Protein AF-A0A5C3K8Z0-F1 (afdb_monomer_lite)

Foldseek 3Di:
DVCLLVPQDDDPPDDPVNSVVSNVVVVVVVVVCQLVVLVVVLVVDDCVCVVVSVVCVPDPDSGVVVSVVSVVVVVVVVVVD

Sequence (81 aa):
AYDDLFSVRKRENESLQALINRVDDPMQQIRNLRPLASMALIRALPDEFSTFTSSLLLLEKLDCTAIHQAFITKETQHRCR

Structure (mmCIF, N/CA/C/O backbone):
data_AF-A0A5C3K8Z0-F1
#
_entry.id   AF-A0A5C3K8Z0-F1
#
loop_
_atom_site.group_PDB
_atom_site.id
_atom_site.type_symbol
_atom_site.label_atom_id
_atom_site.label_alt_id
_atom_site.label_comp_id
_atom_site.label_asym_id
_atom_site.label_entity_id
_atom_site.label_seq_id
_atom_site.pdbx_PDB_ins_code
_atom_site.Cartn_x
_atom_site.Cartn_y
_atom_site.Cartn_z
_atom_site.occupancy
_atom_site.B_iso_or_equiv
_atom_site.auth_seq_id
_atom_site.auth_comp_id
_atom_site.auth_asym_id
_atom_site.auth_atom_id
_atom_site.pdbx_PDB_model_num
ATOM 1 N N . ALA A 1 1 ? -10.164 -3.927 6.855 1.00 75.19 1 ALA A N 1
ATOM 2 C CA . ALA A 1 1 ? -9.173 -2.849 7.075 1.00 75.19 1 ALA A CA 1
ATOM 3 C C . ALA A 1 1 ? -9.802 -1.460 6.949 1.00 75.19 1 ALA A C 1
ATOM 5 O O . ALA A 1 1 ? -9.875 -0.755 7.946 1.00 75.19 1 ALA A O 1
ATOM 6 N N . TYR A 1 2 ? -10.282 -1.053 5.764 1.00 82.00 2 TYR A N 1
ATOM 7 C CA . TYR A 1 2 ? -10.972 0.239 5.611 1.00 82.00 2 TYR A CA 1
ATOM 8 C C . TYR A 1 2 ? -12.350 0.255 6.281 1.00 82.00 2 TYR A C 1
ATOM 10 O O . TYR A 1 2 ? -12.655 1.208 6.992 1.00 82.00 2 TYR A O 1
ATOM 18 N N . ASP A 1 3 ? -13.138 -0.815 6.136 1.00 89.00 3 ASP A N 1
ATOM 19 C CA . ASP A 1 3 ? -14.434 -0.928 6.821 1.00 89.00 3 ASP A CA 1
ATOM 20 C C . ASP A 1 3 ? -14.274 -0.866 8.344 1.00 89.00 3 ASP A C 1
ATOM 22 O O . ASP A 1 3 ? -15.023 -0.156 9.011 1.00 89.00 3 ASP A O 1
ATOM 26 N N . ASP A 1 4 ? -13.244 -1.520 8.889 1.00 86.56 4 ASP A N 1
ATOM 27 C CA . ASP A 1 4 ? -12.922 -1.480 10.320 1.00 86.56 4 ASP A CA 1
ATOM 28 C C . ASP A 1 4 ? -12.558 -0.061 10.782 1.00 86.56 4 ASP A C 1
ATOM 30 O O . ASP A 1 4 ? -13.062 0.391 11.808 1.00 86.56 4 ASP A O 1
ATOM 34 N N . LEU A 1 5 ? -11.747 0.670 10.000 1.00 90.31 5 LEU A N 1
ATOM 35 C CA . LEU A 1 5 ? -11.385 2.067 10.272 1.00 90.31 5 LEU A CA 1
ATOM 36 C C . LEU A 1 5 ? -12.622 2.976 10.282 1.00 90.31 5 LEU A C 1
ATOM 38 O O . LEU A 1 5 ? -12.821 3.754 11.216 1.00 90.31 5 LEU A O 1
ATOM 42 N N . PHE A 1 6 ? -13.462 2.887 9.249 1.00 90.25 6 PHE A N 1
ATOM 43 C CA . PHE A 1 6 ? -14.622 3.768 9.096 1.00 90.25 6 PHE A CA 1
ATOM 44 C C . PHE A 1 6 ? -15.803 3.387 9.989 1.00 90.25 6 PHE A C 1
ATOM 46 O O . PHE A 1 6 ? -16.674 4.230 10.231 1.00 90.25 6 PHE A O 1
ATOM 53 N N . SER A 1 7 ? -15.819 2.166 10.526 1.00 92.31 7 SER A N 1
ATOM 54 C CA . SER A 1 7 ? -16.806 1.709 11.508 1.00 92.31 7 SER A CA 1
ATOM 55 C C . SER A 1 7 ? -16.508 2.194 12.928 1.00 92.31 7 SER A C 1
ATOM 57 O O . SER A 1 7 ? -17.379 2.110 13.797 1.00 92.31 7 SER A O 1
ATOM 59 N N . VAL A 1 8 ? -15.315 2.744 13.196 1.00 92.88 8 VAL A N 1
ATOM 60 C CA . VAL A 1 8 ? -14.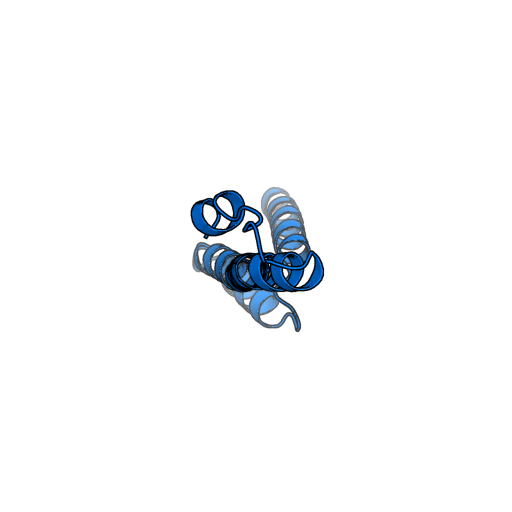999 3.296 14.518 1.00 92.88 8 VAL A CA 1
ATOM 61 C C . VAL A 1 8 ? -15.926 4.479 14.824 1.00 92.88 8 VAL A C 1
ATOM 63 O O . VAL A 1 8 ? -16.034 5.456 14.077 1.00 92.88 8 VAL A O 1
ATOM 66 N N . ARG A 1 9 ? -16.623 4.386 15.957 1.00 94.56 9 ARG A N 1
ATOM 67 C CA . ARG A 1 9 ? -17.469 5.443 16.524 1.00 94.56 9 ARG A CA 1
ATOM 68 C C . ARG A 1 9 ? -17.112 5.654 17.986 1.00 94.56 9 ARG A C 1
ATOM 70 O O . ARG A 1 9 ? -16.780 4.686 18.678 1.00 94.56 9 ARG A O 1
ATOM 77 N N . LYS A 1 10 ? -17.192 6.908 18.443 1.00 94.81 10 LYS A N 1
ATOM 78 C CA . LYS A 1 10 ? -17.005 7.271 19.852 1.00 94.81 10 LYS A CA 1
ATOM 79 C C . LYS A 1 10 ? -18.056 6.558 20.704 1.00 94.81 10 LYS A C 1
ATOM 81 O O . LYS A 1 10 ? -19.245 6.663 20.415 1.00 94.81 10 LYS A O 1
ATOM 86 N N . ARG A 1 11 ? -17.627 5.875 21.763 1.00 94.50 11 ARG A N 1
ATOM 87 C CA . ARG A 1 11 ? -18.532 5.278 22.761 1.00 94.50 11 ARG A CA 1
ATOM 88 C C . ARG A 1 11 ? -18.930 6.315 23.820 1.00 94.50 11 ARG A C 1
ATOM 90 O O . ARG A 1 11 ? -18.222 7.305 24.014 1.00 94.50 11 ARG A O 1
ATOM 97 N N . GLU A 1 12 ? -20.036 6.092 24.527 1.00 90.31 12 GLU A N 1
ATOM 98 C CA . GLU A 1 12 ? -20.593 7.048 25.504 1.00 90.31 12 GLU A CA 1
ATOM 99 C C . GLU A 1 12 ? -19.597 7.385 26.629 1.00 90.31 12 GLU A C 1
ATOM 101 O O . GLU A 1 12 ? -19.266 8.554 26.825 1.00 90.31 12 GLU A O 1
ATOM 106 N N . ASN A 1 13 ? -18.995 6.368 27.253 1.00 93.12 13 ASN A N 1
ATOM 107 C CA . ASN A 1 13 ? -18.044 6.519 28.367 1.00 93.12 13 ASN A CA 1
ATOM 108 C C . ASN A 1 13 ? -16.566 6.549 27.929 1.00 93.12 13 ASN A C 1
ATOM 110 O O . ASN A 1 13 ? -15.662 6.455 28.755 1.00 93.12 13 ASN A O 1
ATOM 114 N N . GLU A 1 14 ? -16.300 6.641 26.627 1.00 95.06 14 GLU A N 1
ATOM 115 C CA . GLU A 1 14 ? -14.941 6.679 26.084 1.00 95.06 14 GLU A CA 1
ATOM 116 C C . GLU A 1 14 ? -14.397 8.115 26.060 1.00 95.06 14 GLU A C 1
ATOM 118 O O . GLU A 1 14 ? -15.081 9.050 25.625 1.00 95.06 14 GLU A O 1
ATOM 123 N N . SER A 1 15 ? -13.149 8.285 26.509 1.00 95.94 15 SER A N 1
ATOM 124 C CA . SER A 1 15 ? -12.417 9.547 26.381 1.00 95.94 15 SER A CA 1
ATOM 125 C C . SER A 1 15 ? -11.952 9.764 24.938 1.00 95.94 15 SER A C 1
ATOM 127 O O . SER A 1 15 ? -11.742 8.814 24.186 1.00 95.94 15 SER A O 1
ATOM 129 N N . LEU A 1 16 ? -11.735 11.018 24.539 1.00 95.69 16 LEU A N 1
ATOM 130 C CA . LEU A 1 16 ? -11.229 11.316 23.193 1.00 95.69 16 LEU A CA 1
ATOM 131 C C . LEU A 1 16 ? -9.855 10.679 22.936 1.00 95.69 16 LEU A C 1
ATOM 133 O O . LEU A 1 16 ? -9.598 10.218 21.830 1.00 95.69 16 LEU A O 1
ATOM 137 N N . GLN A 1 17 ? -9.009 10.575 23.964 1.00 94.12 17 GLN A N 1
ATOM 138 C CA . GLN A 1 17 ? -7.721 9.892 23.851 1.00 94.12 17 GLN A CA 1
ATOM 139 C C . GLN A 1 17 ? -7.884 8.395 23.561 1.00 94.12 17 GLN A C 1
ATOM 141 O O . GLN A 1 17 ? -7.179 7.849 22.719 1.00 94.12 17 GLN A O 1
ATOM 146 N N . ALA A 1 18 ? -8.827 7.728 24.232 1.00 94.62 18 ALA A N 1
ATOM 147 C CA . ALA A 1 18 ? -9.104 6.318 23.982 1.00 94.62 18 ALA A CA 1
ATOM 148 C C . ALA A 1 18 ? -9.653 6.091 22.562 1.00 94.62 18 ALA A C 1
ATOM 150 O O . ALA A 1 18 ? -9.267 5.122 21.909 1.00 94.62 18 ALA A O 1
ATOM 151 N N . LEU A 1 19 ? -10.464 7.025 22.049 1.00 95.25 19 LEU A N 1
ATOM 152 C CA . LEU A 1 19 ? -10.920 6.996 20.660 1.00 95.25 19 LEU A CA 1
ATOM 153 C C . LEU A 1 19 ? -9.754 7.123 19.669 1.00 95.25 19 LEU A C 1
ATOM 155 O O . LEU A 1 19 ? -9.703 6.346 18.720 1.00 95.25 19 LEU A O 1
ATOM 159 N N . ILE A 1 20 ? -8.823 8.061 19.889 1.00 94.12 20 ILE A N 1
ATOM 160 C CA . ILE A 1 20 ? -7.627 8.231 19.041 1.00 94.12 20 ILE A CA 1
ATOM 161 C C . ILE A 1 20 ? -6.841 6.919 18.974 1.00 94.12 20 ILE A C 1
ATOM 163 O O . ILE A 1 20 ? -6.577 6.422 17.883 1.00 94.12 20 ILE A O 1
ATOM 167 N N . ASN A 1 21 ? -6.572 6.304 20.126 1.00 93.50 21 ASN A N 1
ATOM 168 C CA . ASN A 1 21 ? -5.818 5.052 20.186 1.00 93.50 21 ASN A CA 1
ATOM 169 C C . ASN A 1 21 ? -6.519 3.915 19.412 1.00 93.50 21 ASN A C 1
ATOM 171 O O . ASN A 1 21 ? -5.862 3.133 18.735 1.00 93.50 21 ASN A O 1
ATOM 175 N N . ARG A 1 22 ? -7.859 3.837 19.452 1.00 93.88 22 ARG A N 1
ATOM 176 C CA . ARG A 1 22 ? -8.615 2.834 18.675 1.00 93.88 22 ARG A CA 1
ATOM 177 C C . ARG A 1 22 ? -8.640 3.099 17.175 1.00 93.88 22 ARG A C 1
ATOM 179 O O . ARG A 1 22 ? -8.867 2.163 16.417 1.00 93.88 22 ARG A O 1
ATOM 186 N N . VAL A 1 23 ? -8.489 4.349 16.744 1.00 95.00 23 VAL A N 1
ATOM 187 C CA . VAL A 1 23 ? -8.347 4.700 15.322 1.00 95.00 23 VAL A CA 1
ATOM 188 C C . VAL A 1 23 ? -6.925 4.399 14.840 1.00 95.00 23 VAL A C 1
ATOM 190 O O . VAL A 1 23 ? -6.749 3.983 13.693 1.00 95.00 23 VAL A O 1
ATOM 193 N N . ASP A 1 24 ? -5.927 4.539 15.714 1.00 93.31 24 ASP A N 1
ATOM 194 C CA . ASP A 1 24 ? -4.537 4.220 15.393 1.00 93.31 24 ASP A CA 1
ATOM 195 C C . ASP A 1 24 ? -4.353 2.745 15.018 1.00 93.31 24 ASP A C 1
ATOM 197 O O . ASP A 1 24 ? -3.654 2.465 14.049 1.00 93.31 24 ASP A O 1
ATOM 201 N N . ASP A 1 25 ? -5.016 1.803 15.691 1.00 88.94 25 ASP A N 1
ATOM 202 C CA . ASP A 1 25 ? -4.908 0.367 15.384 1.00 88.94 25 ASP A CA 1
ATOM 203 C C . ASP A 1 25 ? -5.218 0.023 13.904 1.00 88.94 25 ASP A C 1
ATOM 205 O O . ASP A 1 25 ? -4.339 -0.497 13.201 1.00 88.94 25 ASP A O 1
ATOM 209 N N . PRO A 1 26 ? -6.413 0.331 13.356 1.00 90.75 26 PRO A N 1
ATOM 210 C CA . PRO A 1 26 ? -6.709 0.094 11.947 1.00 90.75 26 PRO A CA 1
ATOM 211 C C . PRO A 1 26 ? -5.871 0.981 11.013 1.00 90.75 26 PRO A C 1
ATOM 213 O O . PRO A 1 26 ? -5.520 0.543 9.914 1.00 90.75 26 PRO A O 1
ATOM 216 N N . MET A 1 27 ? -5.475 2.192 11.430 1.00 91.62 27 MET A N 1
ATOM 217 C CA . MET A 1 27 ? -4.531 3.008 10.655 1.00 91.62 27 MET A CA 1
ATOM 218 C C . MET A 1 27 ? -3.161 2.335 10.524 1.00 91.62 27 MET A C 1
ATOM 220 O O . MET A 1 27 ? -2.586 2.329 9.435 1.00 91.62 27 MET A O 1
ATOM 224 N N . GLN A 1 28 ? -2.633 1.739 11.593 1.00 88.50 28 GLN A N 1
ATOM 225 C CA . GLN A 1 28 ? -1.376 0.993 11.560 1.00 88.50 28 GLN A CA 1
ATOM 226 C C . GLN A 1 28 ? -1.501 -0.252 10.686 1.00 88.50 28 GLN A C 1
ATOM 228 O O . GLN A 1 28 ? -0.609 -0.516 9.882 1.00 88.50 28 GLN A O 1
ATOM 233 N N . GLN A 1 29 ? -2.626 -0.968 10.749 1.00 86.25 29 GLN A N 1
ATOM 234 C CA . GLN A 1 29 ? -2.883 -2.085 9.837 1.00 86.25 29 GLN A CA 1
ATOM 235 C C . GLN A 1 29 ? -2.837 -1.641 8.369 1.00 86.25 29 GLN A C 1
ATOM 237 O O . GLN A 1 29 ? -2.125 -2.246 7.571 1.00 86.25 29 GLN A O 1
ATOM 242 N N . ILE A 1 30 ? -3.513 -0.545 8.011 1.00 87.50 30 ILE A N 1
ATOM 243 C CA . ILE A 1 30 ? -3.469 0.009 6.647 1.00 87.50 30 ILE A CA 1
ATOM 244 C C . ILE A 1 30 ? -2.044 0.431 6.272 1.00 87.50 30 ILE A C 1
ATOM 246 O O . ILE A 1 30 ? -1.580 0.159 5.163 1.00 87.50 30 ILE A O 1
ATOM 250 N N . ARG A 1 31 ? -1.303 1.056 7.193 1.00 84.44 31 ARG A N 1
ATOM 251 C CA . ARG A 1 31 ? 0.096 1.434 6.959 1.00 84.44 31 ARG A CA 1
ATOM 252 C C . ARG A 1 31 ? 0.984 0.220 6.702 1.00 84.44 31 ARG A C 1
ATOM 254 O O . ARG A 1 31 ? 1.850 0.320 5.834 1.00 84.44 31 ARG A O 1
ATOM 261 N N . ASN A 1 32 ? 0.745 -0.889 7.398 1.00 83.12 32 ASN A N 1
ATOM 262 C CA . ASN A 1 32 ? 1.468 -2.152 7.240 1.00 83.12 32 ASN A CA 1
ATOM 263 C C . ASN A 1 32 ? 1.135 -2.867 5.922 1.00 83.12 32 ASN A C 1
ATOM 265 O O . ASN A 1 32 ? 1.960 -3.627 5.420 1.00 83.12 32 ASN A O 1
ATOM 269 N N . LEU A 1 33 ? -0.022 -2.590 5.312 1.00 81.56 33 LEU A N 1
ATOM 270 C CA . LEU A 1 33 ? -0.355 -3.096 3.976 1.00 81.56 33 LEU A CA 1
ATOM 271 C C . LEU A 1 33 ? 0.417 -2.379 2.856 1.00 81.56 33 LEU A C 1
ATOM 273 O O . LEU A 1 33 ? 0.593 -2.949 1.782 1.00 81.56 33 LEU A O 1
ATOM 277 N N . ARG A 1 34 ? 0.918 -1.154 3.075 1.00 76.81 34 ARG A N 1
ATOM 278 C CA . ARG A 1 34 ? 1.627 -0.398 2.023 1.00 76.81 34 ARG A CA 1
ATOM 279 C C . ARG A 1 34 ? 2.926 -1.074 1.556 1.00 76.81 34 ARG A C 1
ATOM 281 O O . ARG A 1 34 ? 3.074 -1.228 0.347 1.00 76.81 34 ARG A O 1
ATOM 288 N N . PRO A 1 35 ? 3.832 -1.540 2.444 1.00 77.88 35 PRO A N 1
ATOM 289 C CA . PRO A 1 35 ? 4.987 -2.333 2.021 1.00 77.88 35 PRO A CA 1
ATOM 290 C C . PRO A 1 35 ? 4.597 -3.590 1.235 1.00 77.88 35 PRO A C 1
ATOM 292 O O . PRO A 1 35 ? 5.280 -3.948 0.278 1.00 77.88 35 PRO A O 1
ATOM 295 N N . LEU A 1 36 ? 3.481 -4.235 1.598 1.00 81.25 36 LEU A N 1
ATOM 296 C CA . LEU A 1 36 ? 2.986 -5.421 0.900 1.00 81.25 36 LEU A CA 1
ATOM 297 C C . LEU A 1 36 ? 2.513 -5.088 -0.522 1.00 81.25 36 LEU A C 1
ATOM 299 O O . LEU A 1 36 ? 2.839 -5.820 -1.453 1.00 81.25 36 LEU A O 1
ATOM 303 N N . ALA A 1 37 ? 1.806 -3.970 -0.706 1.00 83.69 37 ALA A N 1
ATOM 304 C CA . ALA A 1 37 ? 1.391 -3.491 -2.024 1.00 83.69 37 ALA A CA 1
ATOM 305 C C . ALA A 1 37 ? 2.597 -3.158 -2.920 1.00 83.69 37 ALA A C 1
ATOM 307 O O . ALA A 1 37 ? 2.640 -3.593 -4.070 1.00 83.69 37 ALA A O 1
ATOM 308 N N . SER A 1 38 ? 3.614 -2.472 -2.380 1.00 85.88 38 SER A N 1
ATOM 309 C CA . SER A 1 38 ? 4.870 -2.199 -3.094 1.00 85.88 38 SER A CA 1
ATOM 310 C C . SER A 1 38 ? 5.566 -3.491 -3.538 1.00 85.88 38 SER A C 1
ATOM 312 O O . SER A 1 38 ? 5.983 -3.608 -4.687 1.00 85.88 38 SER A O 1
ATOM 314 N N . MET A 1 39 ? 5.659 -4.497 -2.659 1.00 86.88 39 MET A N 1
ATOM 315 C CA . MET A 1 39 ? 6.245 -5.798 -3.010 1.00 86.88 39 MET A CA 1
ATOM 316 C C . MET A 1 39 ? 5.424 -6.548 -4.059 1.00 86.88 39 MET A C 1
ATOM 318 O O . MET A 1 39 ? 6.001 -7.160 -4.956 1.00 86.88 39 MET A O 1
ATOM 322 N N . ALA A 1 40 ? 4.094 -6.519 -3.955 1.00 88.50 40 ALA A N 1
ATOM 323 C CA . ALA A 1 40 ? 3.212 -7.146 -4.932 1.00 88.50 40 ALA A CA 1
ATOM 324 C C . ALA A 1 40 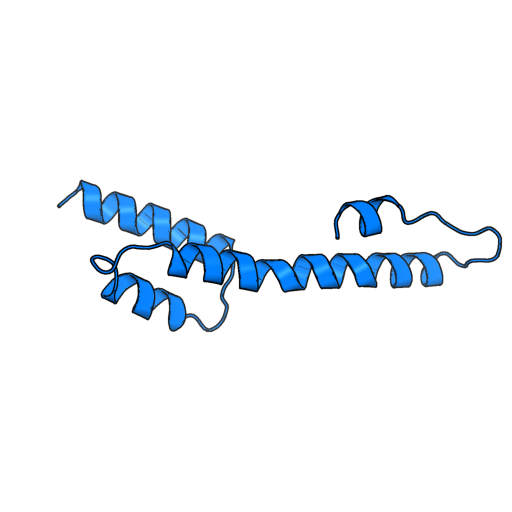? 3.395 -6.521 -6.322 1.00 88.50 40 ALA A C 1
ATOM 326 O O . ALA A 1 40 ? 3.499 -7.247 -7.305 1.00 88.50 40 ALA A O 1
ATOM 327 N N . LEU A 1 41 ? 3.523 -5.192 -6.388 1.00 88.88 41 LEU A N 1
ATOM 328 C CA . LEU A 1 41 ? 3.788 -4.470 -7.628 1.00 88.88 41 LEU A CA 1
ATOM 329 C C . LEU A 1 41 ? 5.149 -4.847 -8.235 1.00 88.88 41 LEU A C 1
ATOM 331 O O . LEU A 1 41 ? 5.231 -5.114 -9.429 1.00 88.88 41 LEU A O 1
ATOM 335 N N . ILE A 1 42 ? 6.202 -4.935 -7.415 1.00 90.88 42 ILE A N 1
ATOM 336 C CA . ILE A 1 42 ? 7.535 -5.380 -7.859 1.00 90.88 42 ILE A CA 1
ATOM 337 C C . ILE A 1 42 ? 7.483 -6.815 -8.407 1.00 90.88 42 ILE A C 1
ATOM 339 O O . ILE A 1 42 ? 8.073 -7.098 -9.444 1.00 90.88 42 ILE A O 1
ATOM 343 N N . ARG A 1 43 ? 6.761 -7.723 -7.736 1.00 89.56 43 ARG A N 1
ATOM 344 C CA . ARG A 1 43 ? 6.616 -9.128 -8.160 1.00 89.56 43 ARG A CA 1
ATOM 345 C C . ARG A 1 43 ? 5.753 -9.324 -9.404 1.00 89.56 43 ARG A C 1
ATOM 347 O O . ARG A 1 43 ? 5.831 -10.384 -10.010 1.00 89.56 43 ARG A O 1
ATOM 354 N N . ALA A 1 44 ? 4.927 -8.346 -9.763 1.00 92.38 44 ALA A N 1
ATOM 355 C CA . ALA A 1 44 ? 4.118 -8.398 -10.976 1.00 92.38 44 ALA A CA 1
ATOM 356 C C . ALA A 1 44 ? 4.938 -8.127 -12.251 1.00 92.38 44 ALA A C 1
ATOM 358 O O . ALA A 1 44 ? 4.421 -8.302 -13.352 1.00 92.38 44 ALA A O 1
ATOM 359 N N . LEU A 1 45 ? 6.196 -7.687 -12.117 1.00 92.00 45 LEU A N 1
ATOM 360 C CA . LEU A 1 45 ? 7.079 -7.459 -13.254 1.00 92.00 45 LEU A CA 1
ATOM 361 C C . LEU A 1 45 ? 7.544 -8.789 -13.877 1.00 92.00 45 LEU A C 1
ATOM 363 O O . LEU A 1 45 ? 7.943 -9.690 -13.137 1.00 92.00 45 LEU A O 1
ATOM 367 N N . PRO A 1 46 ? 7.556 -8.904 -15.218 1.00 92.75 46 PRO A N 1
ATOM 368 C CA . PRO A 1 46 ? 8.101 -10.075 -15.896 1.00 92.75 46 PRO A CA 1
ATOM 369 C C . PRO A 1 46 ? 9.632 -10.156 -15.773 1.00 92.75 46 PRO A C 1
ATOM 371 O O . PRO A 1 46 ? 10.307 -9.161 -15.495 1.00 92.75 46 PRO A O 1
ATOM 374 N N . ASP A 1 47 ? 10.192 -11.342 -16.027 1.00 91.44 47 ASP A N 1
ATOM 375 C CA . ASP A 1 47 ? 11.623 -11.650 -15.846 1.00 91.44 47 ASP A CA 1
ATOM 376 C C . ASP A 1 47 ? 12.571 -10.764 -16.674 1.00 91.44 47 ASP A C 1
ATOM 378 O O . ASP A 1 47 ? 13.722 -10.535 -16.290 1.00 91.44 47 ASP A O 1
ATOM 382 N N . GLU A 1 48 ? 12.091 -10.196 -17.781 1.00 92.69 48 GLU A N 1
ATOM 383 C CA . GLU A 1 48 ? 12.819 -9.209 -18.591 1.00 92.69 48 GLU A CA 1
ATOM 384 C C . GLU A 1 48 ? 13.189 -7.935 -17.803 1.00 92.69 48 GLU A C 1
ATOM 386 O O . GLU A 1 48 ? 14.159 -7.249 -18.132 1.00 92.69 48 GLU A O 1
ATOM 391 N N . PHE A 1 49 ? 12.487 -7.656 -16.700 1.00 92.56 49 PHE A N 1
ATOM 392 C CA . PHE A 1 49 ? 12.805 -6.579 -15.764 1.00 92.56 49 PHE A CA 1
ATOM 393 C C . PHE A 1 49 ? 13.636 -7.047 -14.562 1.00 92.56 49 PHE A C 1
ATOM 395 O O . PHE A 1 49 ? 13.826 -6.264 -13.637 1.00 92.56 49 PHE A O 1
ATOM 402 N N . SER A 1 50 ? 14.182 -8.267 -14.552 1.00 91.12 50 SER A N 1
ATOM 403 C CA . SER A 1 50 ? 14.927 -8.842 -13.414 1.00 91.12 50 SER A CA 1
ATOM 404 C C . SER A 1 50 ? 15.983 -7.905 -12.813 1.00 91.12 50 SER A C 1
ATOM 406 O O . SER A 1 50 ? 15.998 -7.705 -11.601 1.00 91.12 50 SER A O 1
ATOM 408 N N . THR A 1 51 ? 16.810 -7.242 -13.630 1.00 91.88 51 THR A N 1
ATOM 409 C CA . THR A 1 51 ? 17.800 -6.260 -13.140 1.00 91.88 51 THR A CA 1
ATOM 410 C C . THR A 1 51 ? 17.145 -5.064 -12.442 1.00 91.88 51 THR A C 1
ATOM 412 O O . THR A 1 51 ? 17.634 -4.583 -11.420 1.00 91.88 51 THR A O 1
ATOM 415 N N . PHE A 1 52 ? 16.023 -4.581 -12.979 1.00 93.06 52 PHE A N 1
ATOM 416 C CA . PHE A 1 52 ? 15.260 -3.486 -12.386 1.00 93.06 52 PHE A CA 1
ATOM 417 C C . PHE A 1 52 ? 14.597 -3.933 -11.078 1.00 93.06 52 PHE A C 1
ATOM 419 O O . PHE A 1 52 ? 14.758 -3.271 -10.056 1.00 93.06 52 PHE A O 1
ATOM 426 N N . THR A 1 53 ? 13.967 -5.104 -11.069 1.00 92.94 53 THR A N 1
ATOM 427 C CA . THR A 1 53 ? 13.409 -5.757 -9.881 1.00 92.94 53 THR A CA 1
ATOM 428 C C . THR A 1 53 ? 14.449 -5.893 -8.766 1.00 92.94 53 THR A C 1
ATOM 430 O O . THR A 1 53 ? 14.189 -5.478 -7.637 1.00 92.94 53 THR A O 1
ATOM 433 N N . SER A 1 54 ? 15.658 -6.379 -9.071 1.00 91.44 54 SER A N 1
ATOM 434 C CA . SER A 1 54 ? 16.760 -6.442 -8.103 1.00 91.44 54 SER A CA 1
ATOM 435 C C . SER A 1 54 ? 17.135 -5.062 -7.561 1.00 91.44 54 SER A C 1
ATOM 437 O O . SER A 1 54 ? 17.337 -4.928 -6.358 1.00 91.44 54 SER A O 1
ATOM 439 N N . SER A 1 55 ? 17.172 -4.022 -8.403 1.00 91.94 55 SER A N 1
ATOM 440 C CA . SER A 1 55 ? 17.466 -2.654 -7.947 1.00 91.94 55 SER A CA 1
ATOM 441 C C . SER A 1 55 ? 16.405 -2.093 -6.990 1.00 91.94 55 SER A C 1
ATOM 443 O O . SER A 1 55 ? 16.754 -1.407 -6.033 1.00 91.94 55 SER A O 1
ATOM 445 N N . LEU A 1 56 ? 15.124 -2.433 -7.188 1.00 91.19 56 LEU A N 1
ATOM 446 C CA . LEU A 1 56 ? 14.033 -2.009 -6.303 1.00 91.19 56 LEU A CA 1
ATOM 447 C C . LEU A 1 56 ? 14.071 -2.724 -4.948 1.00 91.19 56 LEU A C 1
ATOM 449 O O . LEU A 1 56 ? 13.762 -2.118 -3.926 1.00 91.19 56 LEU A O 1
ATOM 453 N N . LEU A 1 57 ? 14.467 -3.999 -4.926 1.00 87.38 57 LEU A N 1
ATOM 454 C CA . LEU A 1 57 ? 14.593 -4.786 -3.694 1.00 87.38 57 LEU A CA 1
ATOM 455 C C . LEU A 1 57 ? 15.772 -4.348 -2.812 1.00 87.38 57 LEU A C 1
ATOM 457 O O . LEU A 1 57 ? 15.792 -4.674 -1.629 1.00 87.38 57 LEU A O 1
ATOM 461 N N . LEU A 1 58 ? 16.733 -3.608 -3.371 1.00 88.31 58 LEU A N 1
ATOM 462 C CA . LEU A 1 58 ? 17.865 -3.039 -2.635 1.00 88.31 58 LEU A CA 1
ATOM 463 C C . LEU A 1 58 ? 17.538 -1.699 -1.956 1.00 88.31 58 LEU A C 1
ATOM 465 O O . LEU A 1 58 ? 18.378 -1.162 -1.236 1.00 88.31 58 LEU A O 1
ATOM 469 N N . LEU A 1 59 ? 16.341 -1.143 -2.171 1.00 85.31 59 LEU A N 1
ATOM 470 C CA . LEU A 1 59 ? 15.920 0.089 -1.510 1.00 85.31 59 LEU A CA 1
ATOM 471 C C . LEU A 1 59 ? 15.734 -0.150 -0.005 1.00 85.31 59 LEU A C 1
ATOM 473 O O . LEU A 1 59 ? 14.983 -1.031 0.405 1.00 85.31 59 LEU A O 1
ATOM 477 N N . GLU A 1 60 ? 16.359 0.693 0.824 1.00 78.81 60 GLU A N 1
ATOM 478 C CA . GLU A 1 60 ? 16.273 0.625 2.295 1.00 78.81 60 GLU A CA 1
ATOM 479 C C . GLU A 1 60 ? 14.821 0.722 2.801 1.00 78.81 60 GLU A C 1
ATOM 481 O O . GLU A 1 60 ? 14.454 0.145 3.825 1.00 78.81 60 GLU A O 1
ATOM 486 N N . LYS A 1 61 ? 13.969 1.442 2.060 1.00 79.44 61 LYS A N 1
ATOM 487 C CA . LYS A 1 61 ? 12.536 1.569 2.328 1.00 79.44 61 LYS A CA 1
ATOM 488 C C . LYS A 1 61 ? 11.741 1.385 1.042 1.00 79.44 61 LYS A C 1
ATOM 490 O O . LYS A 1 61 ? 11.899 2.147 0.091 1.00 79.44 61 LYS A O 1
ATOM 495 N N . LEU A 1 62 ? 10.821 0.421 1.059 1.00 78.19 62 LEU A N 1
ATOM 496 C CA . LEU A 1 62 ? 9.837 0.197 -0.004 1.00 78.19 62 LEU A CA 1
ATOM 497 C C . LEU A 1 62 ? 8.690 1.210 0.099 1.00 78.19 62 LEU A C 1
ATOM 499 O O . LEU A 1 62 ? 7.544 0.867 0.404 1.00 78.19 62 LEU A O 1
ATOM 503 N N . ASP A 1 63 ? 9.021 2.479 -0.122 1.00 81.38 63 ASP A N 1
ATOM 504 C CA . ASP A 1 63 ? 8.043 3.557 -0.183 1.00 81.38 63 ASP A CA 1
ATOM 505 C C . ASP A 1 63 ? 7.253 3.503 -1.497 1.00 81.38 63 ASP A C 1
ATOM 507 O O . ASP A 1 63 ? 7.825 3.447 -2.584 1.00 81.38 63 ASP A O 1
ATOM 511 N N . CYS A 1 64 ? 5.924 3.541 -1.395 1.00 81.00 64 CYS A N 1
ATOM 512 C CA . CYS A 1 64 ? 5.033 3.424 -2.550 1.00 81.00 64 CYS A CA 1
ATOM 513 C C . CYS A 1 64 ? 5.280 4.542 -3.581 1.00 81.00 64 CYS A C 1
ATOM 515 O O . CYS A 1 64 ? 5.283 4.290 -4.785 1.00 81.00 64 CYS A O 1
ATOM 517 N N . THR A 1 65 ? 5.579 5.760 -3.120 1.00 85.38 65 THR A N 1
ATOM 518 C CA . THR A 1 65 ? 5.879 6.905 -3.993 1.00 85.38 65 THR A CA 1
ATOM 519 C C . THR A 1 65 ? 7.167 6.670 -4.773 1.00 85.38 65 THR A C 1
ATOM 521 O O . THR A 1 65 ? 7.203 6.877 -5.986 1.00 85.38 65 THR A O 1
ATOM 524 N N . ALA A 1 66 ? 8.215 6.203 -4.090 1.00 86.75 66 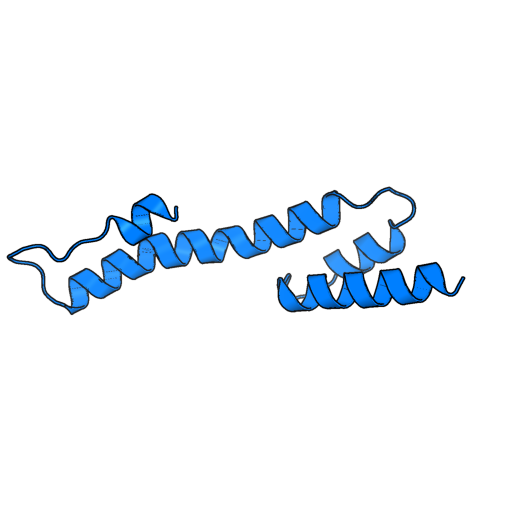ALA A N 1
ATOM 525 C CA . ALA A 1 66 ? 9.502 5.907 -4.711 1.00 86.75 66 ALA A CA 1
ATOM 526 C C . ALA A 1 66 ? 9.388 4.789 -5.760 1.00 86.75 66 ALA A C 1
ATOM 528 O O . ALA A 1 66 ? 9.907 4.936 -6.867 1.00 86.75 66 ALA A O 1
ATOM 529 N N . ILE A 1 67 ? 8.655 3.711 -5.451 1.00 89.31 67 ILE A N 1
ATOM 530 C CA . ILE A 1 67 ? 8.409 2.619 -6.402 1.00 89.31 67 ILE A CA 1
ATOM 531 C C . ILE A 1 67 ? 7.637 3.125 -7.625 1.00 89.31 67 ILE A C 1
ATOM 533 O O . ILE A 1 67 ? 8.052 2.865 -8.752 1.00 89.31 67 ILE A O 1
ATOM 537 N N . HIS A 1 68 ? 6.572 3.908 -7.433 1.00 88.62 68 HIS A N 1
ATOM 538 C CA . HIS A 1 68 ? 5.816 4.489 -8.546 1.00 88.62 68 HIS A CA 1
ATOM 539 C C . HIS A 1 68 ? 6.700 5.352 -9.462 1.00 88.62 68 HIS A C 1
ATOM 541 O O . HIS A 1 68 ? 6.650 5.211 -10.683 1.00 88.62 68 HIS A O 1
ATOM 547 N N . GLN A 1 69 ? 7.549 6.212 -8.892 1.00 89.81 69 GLN A N 1
ATOM 548 C CA . GLN A 1 69 ? 8.468 7.045 -9.675 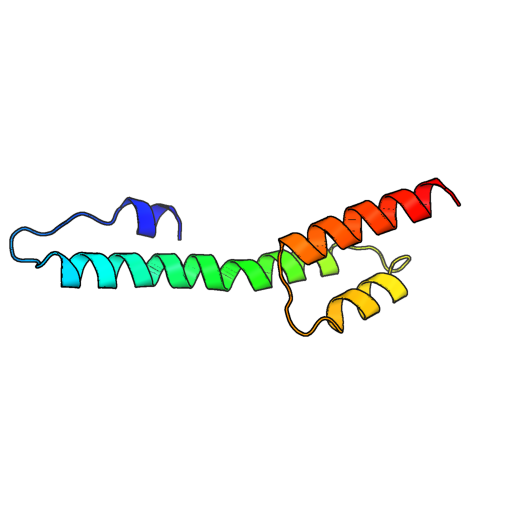1.00 89.81 69 GLN A CA 1
ATOM 549 C C . GLN A 1 69 ? 9.516 6.220 -10.429 1.00 89.81 69 GLN A C 1
ATOM 551 O O . GLN A 1 69 ? 9.817 6.510 -11.591 1.00 89.81 69 GLN A O 1
ATOM 556 N N . ALA A 1 70 ? 10.043 5.164 -9.807 1.00 91.56 70 ALA A N 1
ATOM 557 C CA . ALA A 1 70 ? 10.978 4.258 -10.460 1.00 91.56 70 ALA A CA 1
ATOM 558 C C . ALA A 1 70 ? 10.331 3.550 -11.660 1.00 91.56 70 ALA A C 1
ATOM 560 O O . ALA A 1 70 ? 10.964 3.433 -12.708 1.00 91.56 70 ALA A O 1
ATOM 561 N N . PHE A 1 71 ? 9.065 3.140 -11.542 1.00 91.88 71 PHE A N 1
ATOM 562 C CA . PHE A 1 71 ? 8.305 2.537 -12.640 1.00 91.88 71 PHE A CA 1
ATOM 563 C C . PHE A 1 71 ? 8.115 3.513 -13.810 1.00 91.88 71 PHE A C 1
ATOM 565 O O . PHE A 1 71 ? 8.441 3.160 -14.941 1.00 91.88 71 PHE A O 1
ATOM 572 N N . ILE A 1 72 ? 7.676 4.751 -13.551 1.00 91.94 72 ILE A N 1
ATO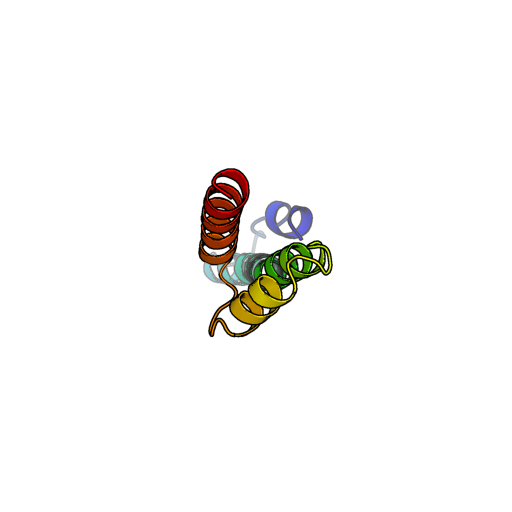M 573 C CA . ILE A 1 72 ? 7.495 5.784 -14.594 1.00 91.94 72 ILE A CA 1
ATOM 574 C C . ILE A 1 72 ? 8.822 6.081 -15.308 1.00 91.94 72 ILE A C 1
ATOM 576 O O . ILE A 1 72 ? 8.894 6.161 -16.539 1.00 91.94 72 ILE A O 1
ATOM 580 N N . THR A 1 73 ? 9.901 6.204 -14.533 1.00 92.12 73 THR A N 1
ATOM 581 C CA . THR A 1 73 ? 11.245 6.434 -15.074 1.00 92.12 73 THR A CA 1
ATOM 582 C C . THR A 1 73 ? 11.688 5.262 -15.947 1.00 92.12 73 THR A C 1
ATOM 584 O O . THR A 1 73 ? 12.180 5.462 -17.059 1.00 92.12 73 THR A O 1
ATOM 587 N N . LYS A 1 74 ? 11.486 4.028 -15.468 1.00 91.88 74 LYS A N 1
ATOM 588 C CA . LYS A 1 74 ? 11.860 2.815 -16.193 1.00 91.88 74 LYS A CA 1
ATOM 589 C C . LYS A 1 74 ? 11.067 2.657 -17.484 1.00 91.88 74 LYS A C 1
ATOM 591 O O . LYS A 1 74 ? 11.659 2.313 -18.504 1.00 91.88 74 LYS A O 1
ATOM 596 N N . GLU A 1 75 ? 9.769 2.940 -17.460 1.00 90.88 75 GLU A N 1
ATOM 597 C CA . GLU A 1 75 ? 8.916 2.925 -18.647 1.00 90.88 75 GLU A CA 1
ATOM 598 C C . GLU A 1 75 ? 9.402 3.934 -19.693 1.00 90.88 75 GLU A C 1
ATOM 600 O O . GLU A 1 75 ? 9.556 3.583 -20.861 1.00 90.88 75 GLU A O 1
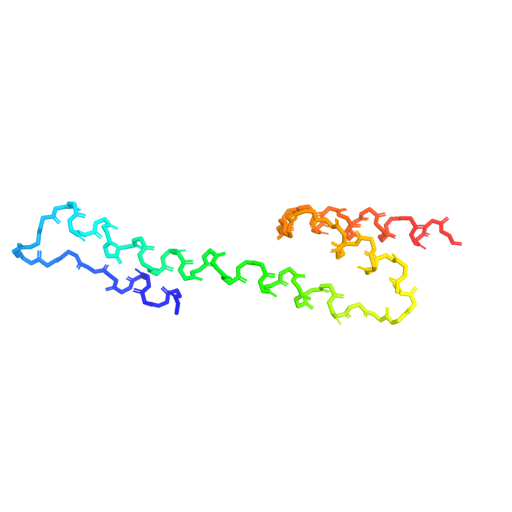ATOM 605 N N . THR A 1 76 ? 9.729 5.160 -19.277 1.00 91.00 76 THR A N 1
ATOM 606 C CA . THR A 1 76 ? 10.275 6.187 -20.179 1.00 91.00 76 THR A CA 1
ATOM 607 C C . THR A 1 76 ? 11.571 5.711 -20.840 1.00 91.00 76 THR A C 1
ATOM 609 O O . THR A 1 76 ? 11.712 5.772 -22.058 1.00 91.00 76 THR A O 1
ATOM 612 N N . GLN A 1 77 ? 12.499 5.156 -20.056 1.00 86.12 77 GLN A N 1
ATOM 613 C CA . GLN A 1 77 ? 13.755 4.602 -20.572 1.00 86.12 77 GLN A CA 1
ATOM 614 C C . GLN A 1 77 ? 13.547 3.411 -21.512 1.00 86.12 77 GLN A C 1
ATOM 616 O O . GLN A 1 77 ? 14.311 3.241 -22.458 1.00 86.12 77 GLN A O 1
ATOM 621 N N . HIS A 1 78 ? 12.548 2.572 -21.240 1.00 81.44 78 HIS A N 1
ATOM 622 C CA . HIS A 1 78 ? 12.246 1.402 -22.056 1.00 81.44 78 HIS A CA 1
ATOM 623 C C . HIS A 1 78 ? 11.573 1.779 -23.380 1.00 81.44 78 HIS A C 1
ATOM 625 O O . HIS A 1 78 ? 11.815 1.121 -24.383 1.00 81.44 78 HIS A O 1
ATOM 631 N N . ARG A 1 79 ? 10.748 2.832 -23.405 1.00 77.88 79 ARG A N 1
ATOM 632 C CA . ARG A 1 79 ? 10.120 3.347 -24.636 1.00 77.88 79 ARG A CA 1
ATOM 633 C C . ARG A 1 79 ? 11.100 4.098 -25.542 1.00 77.88 79 ARG A C 1
ATOM 635 O O . ARG A 1 79 ? 10.848 4.212 -26.734 1.00 77.88 79 ARG A O 1
ATOM 642 N N . CYS A 1 80 ? 12.182 4.639 -24.984 1.00 69.06 80 CYS A N 1
ATOM 643 C CA . CYS A 1 80 ? 13.234 5.330 -25.737 1.00 69.06 80 CYS A CA 1
ATOM 644 C C . CYS A 1 80 ? 14.358 4.400 -26.234 1.00 69.06 80 CYS A C 1
ATOM 646 O O . CYS A 1 80 ? 15.352 4.897 -26.766 1.00 69.06 80 CYS A O 1
ATOM 648 N N . ARG A 1 81 ? 14.232 3.085 -26.028 1.00 58.09 81 ARG A N 1
ATOM 649 C CA . ARG A 1 81 ? 15.130 2.044 -26.542 1.00 58.09 81 ARG A CA 1
ATOM 650 C C . ARG A 1 81 ? 14.465 1.298 -27.685 1.00 58.09 81 ARG A C 1
ATOM 652 O O . ARG A 1 81 ? 15.219 0.911 -28.601 1.00 58.09 81 ARG A O 1
#

Organism: Coprinopsis marcescibilis (NCBI:txid230819)

Secondary structure (DSSP, 8-state):
-HHHHHT----TT--HHHHHHHHHHHHHHHHHHHHHHHHHHHHTS-GGGHHHHHHHHT-SS--HHHHHHHHHHHHHHHHT-

pLDDT: mean 88.27, std 6.48, range [58.09, 95.94]

Radius of gyration: 18.8 Å; chains: 1; bounding box: 38×23×55 Å